Protein AF-A0A7V9DAM5-F1 (afdb_monomer_lite)

Radius of gyration: 17.89 Å; chains: 1; bounding box: 46×27×50 Å

Sequence (114 aa):
MPAAFFSYSAFRFEKYETRGDLFAGAKVGNIEKDVGFGIRQIVDIALKAFSPGINDTTTAIGCIDNLGEIVGEIARRQMPAKVRSKDGVPRVITLTPDFQEYVDTAFDQIRISG

Structure (mmCIF, N/CA/C/O backbone):
data_AF-A0A7V9DAM5-F1
#
_entry.id   AF-A0A7V9DAM5-F1
#
loop_
_atom_site.group_PDB
_atom_site.id
_atom_site.type_symbol
_atom_site.label_atom_id
_atom_site.label_alt_id
_atom_site.label_comp_id
_atom_site.label_asym_id
_atom_site.label_entity_id
_atom_site.label_seq_id
_atom_site.pdbx_PDB_ins_code
_atom_site.Cartn_x
_atom_site.Cartn_y
_atom_site.Cartn_z
_atom_site.occupancy
_atom_site.B_iso_or_equiv
_atom_site.auth_seq_id
_atom_site.auth_comp_id
_atom_site.auth_asym_id
_atom_site.auth_atom_id
_atom_site.pdbx_PDB_model_num
ATOM 1 N N . MET A 1 1 ? -5.544 11.286 -25.964 1.00 33.41 1 MET A N 1
ATOM 2 C CA . MET A 1 1 ? -5.084 10.582 -24.751 1.00 33.41 1 MET A CA 1
ATOM 3 C C . MET A 1 1 ? -5.350 11.507 -23.567 1.00 33.41 1 MET A C 1
ATOM 5 O O . MET A 1 1 ? -4.588 12.456 -23.424 1.00 33.41 1 MET A O 1
ATOM 9 N N . PRO A 1 2 ? -6.452 11.391 -22.804 1.00 37.50 2 PRO A N 1
ATOM 10 C CA . PRO A 1 2 ? -6.632 12.278 -21.664 1.00 37.50 2 PRO A CA 1
ATOM 11 C C . PRO A 1 2 ? -5.770 11.781 -20.500 1.00 37.50 2 PRO A C 1
ATOM 13 O O . PRO A 1 2 ? -5.799 10.604 -20.148 1.00 37.50 2 PRO A O 1
ATOM 16 N N . ALA A 1 3 ? -4.974 12.697 -19.951 1.00 32.62 3 ALA A N 1
ATOM 17 C CA . ALA A 1 3 ? -4.215 12.509 -18.729 1.00 32.62 3 ALA A CA 1
ATOM 18 C C . ALA A 1 3 ? -5.179 12.187 -17.580 1.00 32.62 3 ALA A C 1
ATOM 20 O O . ALA A 1 3 ? -6.160 12.904 -17.369 1.00 32.62 3 ALA A O 1
ATOM 21 N N . ALA A 1 4 ? -4.910 11.097 -16.863 1.00 34.78 4 ALA A N 1
ATOM 22 C CA . ALA A 1 4 ? -5.641 10.747 -15.661 1.00 34.78 4 ALA A CA 1
ATOM 23 C C . ALA A 1 4 ? -5.477 11.881 -14.640 1.00 34.78 4 ALA A C 1
ATOM 25 O O . ALA A 1 4 ? -4.376 12.178 -14.175 1.00 34.78 4 ALA A O 1
ATOM 26 N N . PHE A 1 5 ? -6.589 12.546 -14.340 1.00 28.17 5 PHE A N 1
ATOM 27 C CA . PHE A 1 5 ? -6.715 13.460 -13.218 1.00 28.17 5 PHE A CA 1
ATOM 28 C C . PHE A 1 5 ? -6.341 12.700 -11.939 1.00 28.17 5 PHE A C 1
ATOM 30 O O . PHE A 1 5 ? -7.083 11.824 -11.496 1.00 28.17 5 PHE A O 1
ATOM 37 N N . PHE A 1 6 ? -5.198 13.038 -11.340 1.00 33.44 6 PHE A N 1
ATOM 38 C CA . PHE A 1 6 ? -4.888 12.676 -9.960 1.00 33.44 6 PHE A CA 1
ATOM 39 C C . PHE A 1 6 ? -5.958 13.313 -9.068 1.00 33.44 6 PHE A C 1
ATOM 41 O O . PHE A 1 6 ? -5.926 14.514 -8.793 1.00 33.44 6 PHE A O 1
ATOM 48 N N . SER A 1 7 ? -6.943 12.522 -8.646 1.00 34.88 7 SER A N 1
ATOM 49 C CA . SER A 1 7 ? -7.906 12.949 -7.638 1.00 34.88 7 SER A CA 1
ATOM 50 C C . SER A 1 7 ? -7.185 12.975 -6.293 1.00 34.88 7 SER A C 1
ATOM 52 O O . SER A 1 7 ? -7.113 11.980 -5.575 1.00 34.88 7 SER A O 1
ATOM 54 N N . TYR A 1 8 ? -6.583 14.123 -5.982 1.00 37.34 8 TYR A N 1
ATOM 55 C CA . TYR A 1 8 ? -6.093 14.455 -4.651 1.00 37.34 8 TYR A CA 1
ATOM 56 C C . TYR A 1 8 ? -7.301 14.560 -3.714 1.00 37.34 8 TYR A C 1
ATOM 58 O O . TYR A 1 8 ? -7.852 15.636 -3.484 1.00 37.34 8 TYR A O 1
ATOM 66 N N . SER A 1 9 ? -7.731 13.436 -3.148 1.00 40.59 9 SER A N 1
ATOM 67 C CA . SER A 1 9 ? -8.642 13.418 -2.008 1.00 40.59 9 SER A CA 1
ATOM 68 C C . SER A 1 9 ? -7.862 13.805 -0.749 1.00 40.59 9 SER A C 1
ATOM 70 O O . SER A 1 9 ? -7.531 12.986 0.109 1.00 40.59 9 SER A O 1
ATOM 72 N N . ALA A 1 10 ? -7.545 15.100 -0.644 1.00 38.22 10 ALA A N 1
ATOM 73 C CA . ALA A 1 10 ? -7.284 15.722 0.641 1.00 38.22 10 ALA A CA 1
ATOM 74 C C . ALA A 1 10 ? -8.569 15.572 1.461 1.00 38.22 10 ALA A C 1
ATOM 76 O O . ALA A 1 10 ? -9.592 16.176 1.144 1.00 38.22 10 ALA A O 1
ATOM 77 N N . PHE A 1 11 ? -8.522 14.695 2.462 1.00 40.06 11 PHE A N 1
ATOM 78 C CA . PHE A 1 11 ? -9.615 14.435 3.388 1.00 40.06 11 PHE A CA 1
ATOM 79 C C . PHE A 1 11 ? -10.069 15.757 4.016 1.00 40.06 11 PHE A C 1
ATOM 81 O O . PHE A 1 11 ? -9.460 16.288 4.944 1.00 40.06 11 PHE A O 1
ATOM 88 N N . ARG A 1 12 ? -11.151 16.306 3.487 1.00 46.09 12 ARG A N 1
ATOM 89 C CA . ARG A 1 12 ? -11.880 17.417 4.072 1.00 46.09 12 ARG A CA 1
ATOM 90 C C . ARG A 1 12 ? -13.331 17.138 3.796 1.00 46.09 12 ARG A C 1
ATOM 92 O O . ARG A 1 12 ? -13.652 17.126 2.629 1.00 46.09 12 ARG A O 1
ATOM 99 N N . PHE A 1 13 ? -14.155 16.937 4.824 1.00 40.84 13 PHE A N 1
ATOM 100 C CA . PHE A 1 13 ? -15.496 17.522 4.892 1.00 40.84 13 PHE A CA 1
ATOM 101 C C . PHE A 1 13 ? -15.996 17.594 6.341 1.00 40.84 13 PHE A C 1
ATOM 103 O O . PHE A 1 13 ? -15.663 16.768 7.192 1.00 40.84 13 PHE A O 1
ATOM 110 N N . GLU A 1 14 ? -16.708 18.690 6.587 1.00 38.25 14 GLU A N 1
ATOM 111 C CA . GLU A 1 14 ? -17.195 19.228 7.854 1.00 38.25 14 GLU A CA 1
ATOM 112 C C . GLU A 1 14 ? -18.515 18.594 8.338 1.00 38.25 14 GLU A C 1
ATOM 114 O O . GLU A 1 14 ? -19.165 17.829 7.635 1.00 38.25 14 GLU A O 1
ATOM 119 N N . LYS A 1 15 ? -18.842 18.966 9.585 1.00 40.41 15 LYS A N 1
ATOM 120 C CA . LYS A 1 15 ? -20.021 18.771 10.459 1.00 40.41 15 LYS A CA 1
ATOM 121 C C . LYS A 1 15 ? -21.399 18.553 9.779 1.00 40.41 15 LYS A C 1
ATOM 123 O O . LYS A 1 15 ? -21.576 19.046 8.682 1.00 40.41 15 LYS A O 1
ATOM 128 N N . TYR A 1 16 ? -22.503 18.030 10.344 1.00 50.00 16 TYR A N 1
ATOM 129 C CA . TYR A 1 16 ? -23.039 17.486 11.620 1.00 50.00 16 TYR A CA 1
ATOM 130 C C . TYR A 1 16 ? -24.495 17.037 11.297 1.00 50.00 16 TYR A C 1
ATOM 132 O O . TYR A 1 16 ? -25.102 17.660 10.438 1.00 50.00 16 TYR A O 1
ATOM 140 N N . GLU A 1 17 ? -25.107 16.097 12.037 1.00 43.66 17 GLU A N 1
ATOM 141 C CA . GLU A 1 17 ? -26.560 16.140 12.342 1.00 43.66 17 GLU A CA 1
ATOM 142 C C . GLU A 1 17 ? -26.872 15.242 13.557 1.00 43.66 17 GLU A C 1
ATOM 144 O O . GLU A 1 17 ? -26.767 14.015 13.513 1.00 43.66 17 GLU A O 1
ATOM 149 N N . THR A 1 18 ? -27.244 15.865 14.674 1.00 47.28 18 THR A N 1
ATOM 150 C CA . THR A 1 18 ? -27.705 15.204 15.899 1.00 47.28 18 THR A CA 1
ATOM 151 C C . THR A 1 18 ? -29.127 14.699 15.712 1.00 47.28 18 THR A C 1
ATOM 153 O O . THR A 1 18 ? -30.092 15.409 15.991 1.00 47.28 18 THR A O 1
ATOM 156 N N . ARG A 1 19 ? -29.270 13.436 15.311 1.00 49.06 19 ARG A N 1
ATOM 157 C CA . ARG A 1 19 ? -30.517 12.692 15.505 1.00 49.06 19 ARG A CA 1
ATOM 158 C C . ARG A 1 19 ? -30.308 11.686 16.635 1.00 49.06 19 ARG A C 1
ATOM 160 O O . ARG A 1 19 ? -30.085 10.512 16.390 1.00 49.06 19 ARG A O 1
ATOM 167 N N . GLY A 1 20 ? -30.298 12.197 17.868 1.00 53.28 20 GLY A N 1
ATOM 168 C CA . GLY A 1 20 ? -30.084 11.417 19.091 1.00 53.28 20 GLY A CA 1
ATOM 169 C C . GLY A 1 20 ? -28.666 10.844 19.199 1.00 53.28 20 GLY A C 1
ATOM 170 O O . GLY A 1 20 ? -28.391 9.765 18.693 1.00 53.28 20 GLY A O 1
ATOM 171 N N . ASP A 1 21 ? -27.769 11.557 19.887 1.00 59.69 21 ASP A N 1
ATOM 172 C CA . ASP A 1 21 ? -26.494 11.041 20.430 1.00 59.69 21 ASP A CA 1
ATOM 173 C C . ASP A 1 21 ? -25.454 10.416 19.454 1.00 59.69 21 ASP A C 1
ATOM 175 O O . ASP A 1 21 ? -24.467 9.826 19.907 1.00 59.69 21 ASP A O 1
ATOM 179 N N . LEU A 1 22 ? -25.635 10.513 18.133 1.00 58.22 22 LEU A N 1
ATOM 180 C CA . LEU A 1 22 ? -24.678 10.031 17.126 1.00 58.22 22 LEU A CA 1
ATOM 181 C C . LEU A 1 22 ? -23.591 11.084 16.837 1.00 58.22 22 LEU A C 1
ATOM 183 O O . LEU A 1 22 ? -23.898 12.192 16.403 1.00 58.22 22 LEU A O 1
ATOM 187 N N . PHE A 1 23 ? -22.316 10.724 17.013 1.00 62.41 23 PHE A N 1
ATOM 188 C CA . PHE A 1 23 ? -21.152 11.543 16.662 1.00 62.41 23 PHE A CA 1
ATOM 189 C C . PHE A 1 23 ? -20.380 10.907 15.493 1.00 62.41 23 PHE A C 1
ATOM 191 O O . PHE A 1 23 ? -19.822 9.818 15.610 1.00 62.41 23 PHE A O 1
ATOM 198 N N . ALA A 1 24 ? -20.297 11.583 14.348 1.00 62.44 24 ALA A N 1
ATOM 199 C CA . ALA A 1 24 ? -19.365 11.200 13.286 1.00 62.44 24 ALA A CA 1
ATOM 200 C C . ALA A 1 24 ? -17.989 11.820 13.578 1.00 62.44 24 ALA A C 1
ATOM 202 O O . ALA A 1 24 ? -17.857 13.040 13.673 1.00 62.44 24 ALA A O 1
ATOM 203 N N . GLY A 1 25 ? -16.965 10.986 13.763 1.00 56.88 25 GLY A N 1
ATOM 204 C CA . GLY A 1 2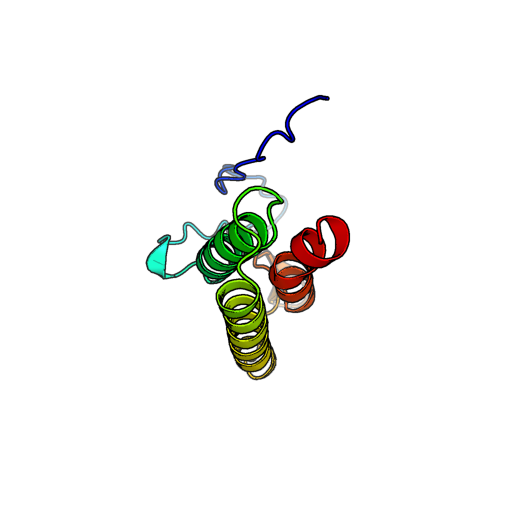5 ? -15.600 11.434 14.019 1.00 56.88 25 GLY A CA 1
ATOM 205 C C . GLY A 1 25 ? -14.809 11.548 12.720 1.00 56.88 25 GLY A C 1
ATOM 206 O O . GLY A 1 25 ? -14.375 10.534 12.175 1.00 56.88 25 GLY A O 1
ATOM 207 N N . ALA A 1 26 ? -14.573 12.771 12.243 1.00 55.53 26 ALA A N 1
ATOM 208 C CA . ALA A 1 26 ? -13.572 13.024 11.211 1.00 55.53 26 ALA A CA 1
ATOM 209 C C . ALA A 1 26 ? -12.178 13.024 11.859 1.00 55.53 26 ALA A C 1
ATOM 211 O O . ALA A 1 26 ? -11.902 13.811 12.768 1.00 55.53 26 ALA A O 1
ATOM 212 N N . LYS A 1 27 ? -11.285 12.132 11.419 1.00 56.81 27 LYS A N 1
ATOM 213 C CA . LYS A 1 27 ? -9.891 12.143 11.871 1.00 56.81 27 LYS A CA 1
ATOM 214 C C . LYS A 1 27 ? -9.159 13.261 11.127 1.00 56.81 27 LYS A C 1
ATOM 216 O O . LYS A 1 27 ? -8.813 13.098 9.964 1.00 56.81 27 LYS A O 1
ATOM 221 N N . VAL A 1 28 ? -8.892 14.381 11.798 1.00 53.66 28 VAL A N 1
ATOM 222 C CA . VAL A 1 28 ? -7.896 15.356 11.324 1.00 53.66 28 VAL A CA 1
ATOM 223 C C . VAL A 1 28 ? -6.522 14.736 11.583 1.00 53.66 28 VAL A C 1
ATOM 225 O O . VAL A 1 28 ? -5.994 14.791 12.692 1.00 53.66 28 VAL A O 1
ATOM 228 N N . GLY A 1 29 ? -6.001 14.007 10.598 1.00 58.03 29 GLY A N 1
ATOM 229 C CA . GLY A 1 29 ? -4.694 13.363 10.682 1.00 58.03 29 GLY A CA 1
ATOM 230 C C . GLY A 1 29 ? -3.568 14.344 10.361 1.00 58.03 29 GLY A C 1
ATOM 231 O O . GLY A 1 29 ? -3.667 15.109 9.409 1.00 58.03 29 GLY A O 1
ATOM 232 N N . ASN A 1 30 ? -2.479 14.300 11.130 1.00 69.06 30 ASN A N 1
ATOM 233 C CA . ASN A 1 30 ? -1.182 14.763 10.632 1.00 69.06 30 ASN A CA 1
ATOM 234 C C . ASN A 1 30 ? -0.761 13.810 9.495 1.00 69.06 30 ASN A C 1
ATOM 236 O O . ASN A 1 30 ? -0.887 12.595 9.667 1.00 69.06 30 ASN A O 1
ATOM 240 N N . ILE A 1 31 ? -0.269 14.351 8.376 1.00 69.19 31 ILE A N 1
ATOM 241 C CA . ILE A 1 31 ? 0.246 13.592 7.223 1.00 69.19 31 ILE A CA 1
ATOM 242 C C . ILE A 1 31 ? 1.269 12.538 7.665 1.00 69.19 31 ILE A C 1
ATOM 244 O O . ILE A 1 31 ? 1.219 11.405 7.201 1.00 69.19 31 ILE A O 1
ATOM 248 N N . GLU A 1 32 ? 2.118 12.854 8.645 1.00 72.88 32 GLU A N 1
ATOM 249 C CA . GLU A 1 32 ? 3.117 11.923 9.196 1.00 72.88 32 GLU A CA 1
ATOM 250 C C . GLU A 1 32 ? 2.501 10.670 9.845 1.00 72.88 32 GLU A C 1
ATOM 252 O O . GLU A 1 32 ? 3.178 9.667 10.052 1.00 72.88 32 GLU A O 1
ATOM 257 N N . LYS A 1 33 ? 1.210 10.718 10.197 1.00 72.50 33 LYS A N 1
ATOM 258 C CA . LYS A 1 33 ? 0.459 9.607 10.799 1.00 72.50 33 LYS A CA 1
ATOM 259 C C . LYS A 1 33 ? -0.543 8.972 9.831 1.00 72.50 33 LYS A C 1
ATOM 261 O O . LYS A 1 33 ? -1.333 8.122 10.258 1.00 72.50 33 LYS A O 1
ATOM 266 N N . ASP A 1 34 ? -0.548 9.386 8.565 1.00 84.75 34 ASP A N 1
ATOM 267 C CA . ASP A 1 34 ? -1.379 8.801 7.519 1.00 84.75 34 ASP A CA 1
ATOM 268 C C . ASP A 1 34 ? -0.586 7.739 6.747 1.00 84.75 34 ASP A C 1
ATOM 270 O O . ASP A 1 34 ? 0.111 8.016 5.774 1.00 84.75 34 ASP A O 1
ATOM 274 N N . VAL A 1 35 ? -0.728 6.484 7.177 1.00 88.19 35 VAL A N 1
ATOM 275 C CA . VAL A 1 35 ? -0.127 5.326 6.495 1.00 88.19 35 VAL A CA 1
ATOM 276 C C . VAL A 1 35 ? -0.570 5.248 5.029 1.00 88.19 35 VAL A C 1
ATOM 278 O O . VAL A 1 35 ? 0.225 4.888 4.165 1.00 88.19 35 VAL A O 1
ATOM 281 N N . GLY A 1 36 ? -1.811 5.640 4.724 1.00 90.69 36 GLY A N 1
ATOM 282 C CA . GLY A 1 36 ? -2.330 5.627 3.359 1.00 90.69 36 GLY A CA 1
ATOM 283 C C . GLY A 1 36 ? -1.659 6.673 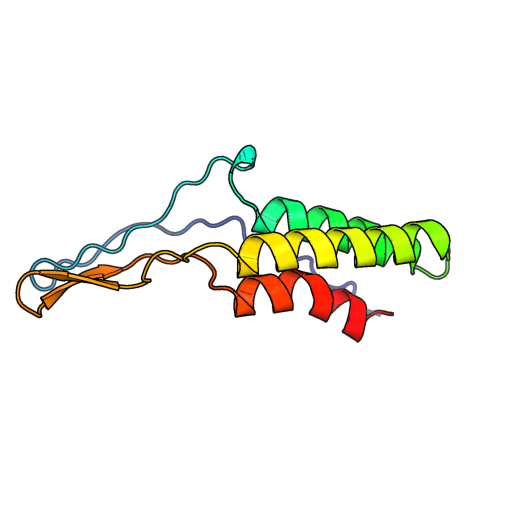2.475 1.00 90.69 36 GLY A C 1
ATOM 284 O O . GLY A 1 36 ? -1.543 6.479 1.268 1.00 90.69 36 GLY A O 1
ATOM 285 N N . PHE A 1 37 ? -1.191 7.784 3.046 1.00 90.25 37 PHE A N 1
ATOM 286 C CA . PHE A 1 37 ? -0.362 8.741 2.318 1.00 90.25 37 PHE A CA 1
ATOM 287 C C . PHE A 1 37 ? 1.002 8.139 1.956 1.00 90.25 37 PHE A C 1
ATOM 289 O O . PHE A 1 37 ? 1.381 8.180 0.789 1.00 90.25 37 PHE A O 1
ATOM 296 N N . GLY A 1 38 ? 1.689 7.504 2.911 1.00 93.31 38 GLY A N 1
ATOM 297 C CA . GLY A 1 38 ? 2.975 6.845 2.652 1.00 93.31 38 GLY A CA 1
ATOM 298 C C . GLY A 1 38 ? 2.883 5.740 1.592 1.00 93.31 38 GLY A C 1
ATOM 299 O O . GLY A 1 38 ? 3.714 5.685 0.689 1.00 93.31 38 GLY A O 1
ATOM 300 N N . ILE A 1 39 ? 1.827 4.918 1.639 1.00 96.31 39 ILE A N 1
ATOM 301 C CA . ILE A 1 39 ? 1.548 3.902 0.608 1.00 96.31 39 ILE A CA 1
ATOM 302 C C . ILE A 1 39 ? 1.418 4.555 -0.774 1.00 96.31 39 ILE A C 1
ATOM 304 O O . ILE A 1 39 ? 2.092 4.135 -1.711 1.00 96.31 39 ILE A O 1
ATOM 308 N N . ARG A 1 40 ? 0.609 5.618 -0.899 1.00 95.38 40 ARG A N 1
ATOM 309 C CA . ARG A 1 40 ? 0.419 6.338 -2.171 1.00 95.38 40 ARG A CA 1
ATOM 310 C C . ARG A 1 40 ? 1.730 6.893 -2.730 1.00 95.38 40 ARG A C 1
ATOM 312 O O . ARG A 1 40 ? 1.962 6.784 -3.926 1.00 95.38 40 ARG A O 1
ATOM 319 N N . GLN A 1 41 ? 2.618 7.407 -1.877 1.00 96.25 41 GLN A N 1
ATOM 320 C CA . GLN A 1 41 ? 3.932 7.880 -2.326 1.00 96.25 41 GLN A CA 1
ATOM 321 C C . GLN A 1 41 ? 4.780 6.757 -2.936 1.00 96.25 41 GLN A C 1
ATOM 323 O O . GLN A 1 41 ? 5.430 6.972 -3.956 1.00 96.25 41 GLN A O 1
ATOM 328 N N . ILE A 1 42 ? 4.775 5.561 -2.340 1.00 97.88 42 ILE A N 1
ATOM 329 C CA . ILE A 1 42 ? 5.519 4.414 -2.884 1.00 97.88 42 ILE A CA 1
ATOM 330 C C . ILE A 1 42 ? 4.883 3.933 -4.194 1.00 97.88 42 ILE A C 1
ATOM 332 O O . ILE A 1 42 ? 5.603 3.634 -5.144 1.00 97.88 42 ILE A O 1
ATOM 336 N N . VAL A 1 43 ? 3.550 3.927 -4.284 1.00 97.94 43 VAL A N 1
ATOM 337 C CA . VAL A 1 43 ? 2.828 3.617 -5.528 1.00 97.94 43 VAL A CA 1
ATOM 338 C C . VAL A 1 43 ? 3.215 4.583 -6.648 1.00 97.94 43 VAL A C 1
ATOM 340 O O . VAL A 1 43 ? 3.531 4.136 -7.747 1.00 97.94 43 VAL A O 1
ATOM 343 N N . ASP A 1 44 ? 3.283 5.887 -6.379 1.00 96.94 44 ASP A N 1
ATOM 344 C CA . ASP A 1 44 ? 3.690 6.882 -7.378 1.00 96.94 44 ASP A CA 1
ATOM 345 C C . ASP A 1 44 ? 5.129 6.655 -7.876 1.00 96.94 44 ASP A C 1
ATOM 347 O O . ASP A 1 44 ? 5.425 6.842 -9.061 1.00 96.94 44 ASP A O 1
ATOM 351 N N . ILE A 1 45 ? 6.032 6.220 -6.988 1.00 97.56 45 ILE A N 1
ATOM 352 C CA . ILE A 1 45 ? 7.404 5.841 -7.357 1.00 97.56 45 ILE A CA 1
ATOM 353 C C . ILE A 1 45 ? 7.389 4.582 -8.232 1.00 97.56 45 ILE A C 1
ATOM 355 O O . ILE A 1 45 ? 8.041 4.575 -9.278 1.00 97.56 45 ILE A O 1
ATOM 359 N N . ALA A 1 46 ? 6.617 3.557 -7.861 1.00 97.12 46 ALA A N 1
ATOM 360 C CA . ALA A 1 46 ? 6.486 2.325 -8.636 1.00 97.12 46 ALA A CA 1
ATOM 361 C C . ALA A 1 46 ? 5.948 2.601 -10.049 1.00 97.12 46 ALA A C 1
ATOM 363 O O . ALA A 1 46 ? 6.538 2.167 -11.035 1.00 97.12 46 ALA A O 1
ATOM 364 N N . LEU A 1 47 ? 4.876 3.390 -10.164 1.00 96.06 47 LEU A N 1
ATOM 365 C CA . LEU A 1 47 ? 4.289 3.778 -11.450 1.00 96.06 47 LEU A CA 1
ATOM 366 C C . LEU A 1 47 ? 5.278 4.566 -12.318 1.00 96.06 47 LEU A C 1
ATOM 368 O O . LEU A 1 47 ? 5.345 4.363 -13.531 1.00 96.06 47 LEU A O 1
ATOM 372 N N . LYS A 1 48 ? 6.089 5.441 -11.711 1.00 96.06 48 LYS A N 1
ATOM 373 C CA . LYS A 1 48 ? 7.158 6.142 -12.432 1.00 96.06 48 LYS A CA 1
ATOM 374 C C . LYS A 1 48 ? 8.237 5.173 -12.918 1.00 96.06 48 LYS A C 1
ATOM 376 O O . LYS A 1 48 ? 8.681 5.309 -14.058 1.00 96.06 48 LYS A O 1
ATOM 381 N N . ALA A 1 49 ? 8.632 4.203 -12.097 1.00 96.81 49 ALA A N 1
ATOM 382 C CA . ALA A 1 49 ? 9.616 3.188 -12.462 1.00 96.81 49 ALA A CA 1
ATOM 383 C C . ALA A 1 49 ? 9.128 2.293 -13.617 1.00 96.81 49 ALA A C 1
ATOM 385 O O . ALA A 1 49 ? 9.903 2.021 -14.531 1.00 96.81 49 ALA A O 1
ATOM 386 N N . PHE A 1 50 ? 7.839 1.931 -13.639 1.00 91.75 50 PHE A N 1
ATOM 387 C CA . PHE A 1 50 ? 7.203 1.186 -14.736 1.00 91.75 50 PHE A CA 1
ATOM 388 C C . PHE A 1 50 ? 6.997 1.997 -16.021 1.00 91.75 50 PHE A C 1
ATOM 390 O O . PHE A 1 50 ? 6.708 1.426 -17.072 1.00 91.75 50 PHE A O 1
ATOM 397 N N . SER A 1 51 ? 7.123 3.325 -15.972 1.00 93.38 51 SER A N 1
ATOM 398 C CA . SER A 1 51 ? 6.833 4.152 -17.142 1.00 93.38 51 SER A CA 1
ATOM 399 C C . SER A 1 51 ? 7.776 3.832 -18.319 1.00 93.38 51 SER A C 1
ATOM 401 O O . SER A 1 51 ? 8.971 3.624 -18.098 1.00 93.38 51 SER A O 1
ATOM 403 N N . PRO A 1 52 ? 7.301 3.868 -19.584 1.00 88.69 52 PRO A N 1
ATOM 404 C CA . PRO A 1 52 ? 8.107 3.490 -20.754 1.00 88.69 52 PRO A CA 1
ATOM 405 C C . PRO A 1 52 ? 9.407 4.285 -20.934 1.00 88.69 52 PRO A C 1
ATOM 407 O O . PRO A 1 52 ? 10.340 3.808 -21.572 1.00 88.69 52 PRO A O 1
ATOM 410 N N . GLY A 1 53 ? 9.462 5.510 -20.403 1.00 90.75 53 GLY A N 1
ATOM 411 C CA . GLY A 1 53 ? 10.642 6.372 -20.477 1.00 90.75 53 GLY A CA 1
ATOM 412 C C . GLY A 1 53 ? 11.706 6.084 -19.416 1.00 90.75 53 GLY A C 1
ATOM 413 O O . GLY A 1 53 ? 12.826 6.563 -19.561 1.00 90.75 53 GLY A O 1
ATOM 414 N N . ILE A 1 54 ? 11.365 5.334 -18.364 1.00 94.06 54 ILE A N 1
ATOM 415 C CA . ILE A 1 54 ? 12.280 4.960 -17.278 1.00 94.06 54 ILE A CA 1
ATOM 416 C C . ILE A 1 54 ? 12.555 3.456 -17.324 1.00 94.06 54 ILE A C 1
ATOM 418 O O . ILE A 1 54 ? 13.704 3.063 -17.496 1.00 94.06 54 ILE A O 1
ATOM 422 N N . ASN A 1 55 ? 11.504 2.634 -17.217 1.00 91.62 55 ASN A N 1
ATOM 423 C CA . ASN A 1 55 ? 11.561 1.171 -17.198 1.00 91.62 55 ASN A CA 1
ATOM 424 C C . ASN A 1 55 ? 12.631 0.605 -16.236 1.00 91.62 55 ASN A C 1
ATOM 426 O O . ASN A 1 55 ? 13.425 -0.266 -16.595 1.00 91.62 55 ASN A O 1
ATOM 430 N N . ASP A 1 56 ? 12.669 1.125 -15.008 1.00 97.06 56 ASP A N 1
ATOM 431 C CA . ASP A 1 56 ? 13.597 0.685 -13.963 1.00 97.06 56 ASP A CA 1
ATOM 432 C C . ASP A 1 56 ? 12.975 -0.460 -13.156 1.00 97.06 56 ASP A C 1
ATOM 434 O O . AS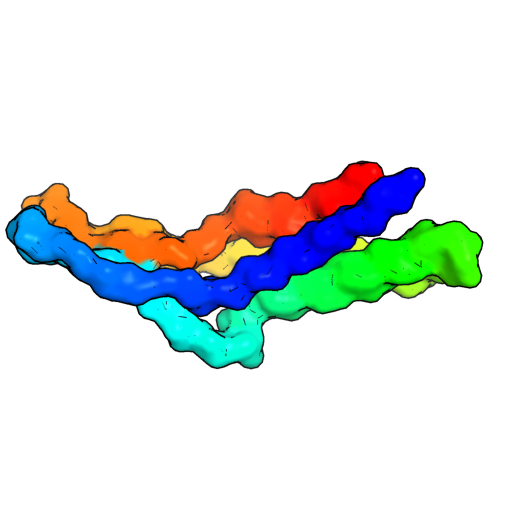P A 1 56 ? 12.255 -0.260 -12.173 1.00 97.06 56 ASP A O 1
ATOM 438 N N . THR A 1 57 ? 13.263 -1.686 -13.587 1.00 94.75 57 THR A N 1
ATOM 439 C CA . THR A 1 57 ? 12.726 -2.903 -12.970 1.00 94.75 57 THR A CA 1
ATOM 440 C C . THR A 1 57 ? 13.186 -3.089 -11.523 1.00 94.75 57 THR A C 1
ATOM 442 O O . THR A 1 57 ? 12.410 -3.570 -10.700 1.00 94.75 57 THR A O 1
ATOM 445 N N . THR A 1 58 ? 14.415 -2.692 -11.183 1.00 97.75 58 THR A N 1
ATOM 446 C CA . THR A 1 58 ? 14.950 -2.857 -9.822 1.00 97.75 58 THR A CA 1
ATOM 447 C C . THR A 1 58 ? 14.175 -1.987 -8.840 1.00 97.75 58 THR A C 1
ATOM 449 O O . THR A 1 58 ? 13.733 -2.473 -7.797 1.00 97.75 58 THR A O 1
ATOM 452 N N . THR A 1 59 ? 13.949 -0.718 -9.194 1.00 97.50 59 THR A N 1
ATOM 453 C CA . THR A 1 59 ? 13.146 0.196 -8.372 1.00 97.50 59 THR A CA 1
ATOM 454 C C . THR A 1 59 ? 11.699 -0.283 -8.262 1.00 97.50 59 THR A C 1
ATOM 456 O O . THR A 1 59 ? 11.123 -0.247 -7.174 1.00 97.50 59 THR A O 1
ATOM 459 N N . ALA A 1 60 ? 11.112 -0.763 -9.361 1.00 96.31 60 ALA A N 1
ATOM 460 C CA . ALA A 1 60 ? 9.738 -1.250 -9.368 1.00 96.31 60 ALA A CA 1
ATOM 461 C C . ALA A 1 60 ? 9.535 -2.459 -8.436 1.00 96.31 60 ALA A C 1
ATOM 463 O O . ALA A 1 60 ? 8.613 -2.449 -7.619 1.00 96.31 60 ALA A O 1
ATOM 464 N N . ILE A 1 61 ? 10.425 -3.458 -8.503 1.00 97.44 61 ILE A N 1
ATOM 465 C CA . ILE A 1 61 ? 10.405 -4.624 -7.605 1.00 97.44 61 ILE A CA 1
ATOM 466 C C . ILE A 1 61 ? 10.552 -4.171 -6.150 1.00 97.44 61 ILE A C 1
ATOM 468 O O . ILE A 1 61 ? 9.719 -4.524 -5.319 1.00 97.44 61 ILE A O 1
ATOM 472 N N . GLY A 1 62 ? 11.532 -3.310 -5.856 1.00 98.31 62 GLY A N 1
ATOM 473 C CA . GLY A 1 62 ? 11.741 -2.807 -4.497 1.00 98.31 62 GLY A CA 1
ATOM 474 C C . GLY A 1 62 ? 10.528 -2.057 -3.934 1.00 98.31 62 GLY A C 1
ATOM 475 O O . GLY A 1 62 ? 10.224 -2.168 -2.749 1.00 98.31 62 GLY A O 1
ATOM 476 N N . CYS A 1 63 ? 9.785 -1.325 -4.770 1.00 98.31 63 CYS A N 1
ATOM 477 C CA . CYS A 1 63 ? 8.538 -0.692 -4.338 1.00 98.31 63 CYS A CA 1
ATOM 478 C C . CYS A 1 63 ? 7.455 -1.724 -3.998 1.00 98.31 63 CYS A C 1
ATOM 480 O O . CYS A 1 63 ? 6.779 -1.563 -2.985 1.00 98.31 63 CYS A O 1
ATOM 482 N N . ILE A 1 64 ? 7.294 -2.774 -4.809 1.00 97.62 64 ILE A N 1
ATOM 483 C CA . ILE A 1 64 ? 6.314 -3.844 -4.561 1.00 97.62 64 ILE A CA 1
ATOM 484 C C . ILE A 1 64 ? 6.645 -4.597 -3.269 1.00 97.62 64 ILE A C 1
ATOM 486 O O . ILE A 1 64 ? 5.744 -4.819 -2.459 1.00 97.62 64 ILE A O 1
ATOM 490 N N . ASP A 1 65 ? 7.917 -4.926 -3.042 1.00 98.38 65 ASP A N 1
ATOM 491 C CA . ASP A 1 65 ? 8.364 -5.601 -1.821 1.00 98.38 65 ASP A CA 1
ATOM 492 C C . ASP A 1 65 ? 8.078 -4.741 -0.582 1.00 98.38 65 ASP A C 1
ATOM 494 O O . ASP A 1 65 ? 7.428 -5.200 0.359 1.00 98.38 65 ASP A O 1
ATOM 498 N N . ASN A 1 66 ? 8.443 -3.453 -0.621 1.00 98.12 66 ASN A N 1
ATOM 499 C CA . ASN A 1 66 ? 8.157 -2.508 0.463 1.00 98.12 66 ASN A CA 1
ATOM 500 C C . ASN A 1 66 ? 6.650 -2.377 0.739 1.00 98.12 66 ASN A C 1
ATOM 502 O O . ASN A 1 66 ? 6.223 -2.331 1.894 1.00 98.12 66 ASN A O 1
ATOM 506 N N . LEU A 1 67 ? 5.823 -2.316 -0.310 1.00 98.31 67 LEU A N 1
ATOM 507 C CA . LEU A 1 67 ? 4.365 -2.290 -0.170 1.00 98.31 67 LEU A CA 1
ATOM 508 C C . LEU A 1 67 ? 3.848 -3.579 0.481 1.00 98.31 67 LEU A C 1
ATOM 510 O O . LEU A 1 67 ? 2.994 -3.513 1.367 1.00 98.31 67 LEU A O 1
ATOM 514 N N . GLY A 1 68 ? 4.395 -4.735 0.097 1.00 97.88 68 GLY A N 1
ATOM 515 C CA . GLY A 1 68 ? 4.100 -6.030 0.710 1.00 97.88 68 GLY A CA 1
ATOM 516 C C . GLY A 1 68 ? 4.446 -6.072 2.198 1.00 97.88 68 GLY A C 1
ATOM 517 O O . GLY A 1 68 ? 3.622 -6.505 3.007 1.00 97.88 68 GLY A O 1
ATOM 518 N N . GLU A 1 69 ? 5.615 -5.561 2.584 1.00 98.00 69 GLU A N 1
ATOM 519 C CA . GLU A 1 69 ? 6.025 -5.453 3.987 1.00 98.00 69 GLU A CA 1
ATOM 520 C C . GLU A 1 69 ? 5.083 -4.550 4.792 1.00 98.00 69 GLU A C 1
ATOM 522 O O . GLU A 1 69 ? 4.610 -4.945 5.862 1.00 98.00 69 GLU A O 1
ATOM 527 N N . ILE A 1 70 ? 4.747 -3.369 4.260 1.00 96.38 70 ILE A N 1
ATOM 528 C CA . ILE A 1 70 ? 3.831 -2.418 4.906 1.00 96.38 70 ILE A CA 1
ATOM 529 C C . ILE A 1 70 ? 2.451 -3.046 5.104 1.00 96.38 70 ILE A C 1
ATOM 531 O O . ILE A 1 70 ? 1.899 -2.993 6.205 1.00 96.38 70 ILE A O 1
ATOM 535 N N . VAL A 1 71 ? 1.888 -3.666 4.066 1.00 96.50 71 VAL A N 1
ATOM 536 C CA . VAL A 1 71 ? 0.586 -4.342 4.153 1.00 96.50 71 VAL A CA 1
ATOM 537 C C . VAL A 1 71 ? 0.649 -5.512 5.136 1.00 96.50 71 VAL A C 1
ATOM 539 O O . VAL A 1 71 ? -0.269 -5.682 5.939 1.00 96.50 71 VAL A O 1
ATOM 542 N N . GLY A 1 72 ? 1.749 -6.268 5.157 1.00 97.06 72 GLY A N 1
ATOM 543 C CA . GLY A 1 72 ? 1.987 -7.325 6.139 1.00 97.06 72 GLY A CA 1
ATOM 544 C C . GLY A 1 72 ? 2.005 -6.808 7.581 1.00 97.06 72 GLY A C 1
ATOM 545 O O . GLY A 1 72 ? 1.418 -7.431 8.469 1.00 97.06 72 GLY A O 1
ATOM 546 N N . GLU A 1 73 ? 2.624 -5.653 7.828 1.00 95.44 73 GLU A N 1
ATOM 547 C CA . GLU A 1 73 ? 2.593 -4.983 9.133 1.00 95.44 73 GLU A CA 1
ATOM 548 C C . GLU A 1 73 ? 1.191 -4.492 9.510 1.00 95.44 73 GLU A C 1
ATOM 550 O O . GLU A 1 73 ? 0.796 -4.587 10.673 1.00 95.44 73 GLU A O 1
ATOM 555 N N . ILE A 1 74 ? 0.408 -3.988 8.553 1.00 93.38 74 ILE A N 1
ATOM 556 C CA . ILE A 1 74 ? -0.983 -3.581 8.797 1.00 93.38 74 ILE A CA 1
ATOM 557 C C . ILE A 1 74 ? -1.843 -4.805 9.138 1.00 93.38 74 ILE A C 1
ATOM 559 O O . ILE A 1 74 ? -2.619 -4.739 10.089 1.00 93.38 74 ILE A O 1
ATOM 563 N N . ALA A 1 75 ? -1.663 -5.929 8.437 1.00 93.94 75 ALA A N 1
ATOM 564 C CA . ALA A 1 75 ? -2.399 -7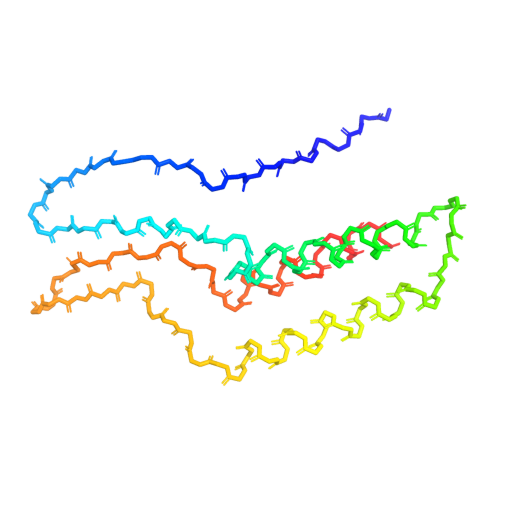.173 8.677 1.00 93.94 75 ALA A CA 1
ATOM 565 C C . ALA A 1 75 ? -2.206 -7.720 10.102 1.00 93.94 75 ALA A C 1
ATOM 567 O O . ALA A 1 75 ? -3.105 -8.342 10.665 1.00 93.94 75 ALA A O 1
ATOM 568 N N . ARG A 1 76 ? -1.036 -7.475 10.708 1.00 94.31 76 ARG A N 1
ATOM 569 C CA . ARG A 1 76 ? -0.730 -7.865 12.095 1.00 94.31 76 ARG A CA 1
ATOM 570 C C . ARG A 1 76 ? -1.391 -6.972 13.146 1.00 94.31 76 ARG A C 1
ATOM 572 O O . ARG A 1 76 ? -1.395 -7.323 14.325 1.00 94.31 76 ARG A O 1
ATOM 579 N N . ARG A 1 77 ? -1.924 -5.809 12.764 1.00 88.38 77 ARG A N 1
ATOM 580 C CA . ARG A 1 77 ? -2.508 -4.844 13.702 1.00 88.38 77 ARG A CA 1
ATOM 581 C C . ARG A 1 77 ? -3.995 -5.0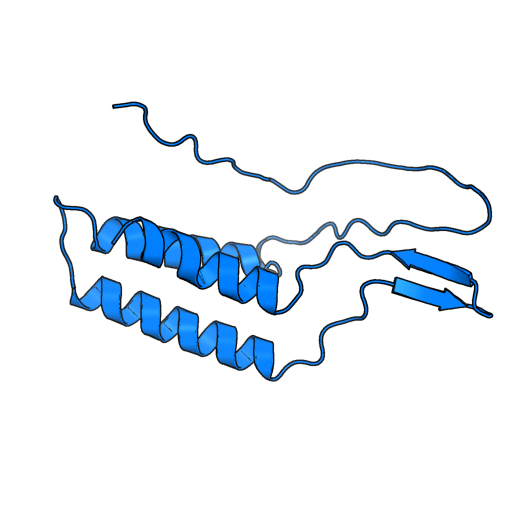91 13.873 1.00 88.38 77 ARG A C 1
ATOM 583 O O . ARG A 1 77 ? -4.734 -5.300 12.917 1.00 88.38 77 ARG A O 1
ATOM 590 N N . GLN A 1 78 ? -4.462 -4.953 15.109 1.00 84.75 78 GLN A N 1
ATOM 591 C CA . GLN A 1 78 ? -5.891 -4.913 15.370 1.00 84.75 78 GLN A CA 1
ATOM 592 C C . GLN A 1 78 ? -6.443 -3.557 14.924 1.00 84.75 78 GLN A C 1
ATOM 594 O O . GLN A 1 78 ? -6.158 -2.519 15.527 1.00 84.75 78 GLN A O 1
ATOM 599 N N . MET A 1 79 ? -7.206 -3.564 13.834 1.00 82.38 79 MET A N 1
ATOM 600 C CA . MET A 1 79 ? -7.791 -2.340 13.305 1.00 82.38 79 MET A CA 1
ATOM 601 C C . MET A 1 79 ? -8.937 -1.862 14.201 1.00 82.38 79 MET A C 1
ATOM 603 O O . MET A 1 79 ? -9.729 -2.674 14.688 1.00 82.38 79 MET A O 1
ATOM 607 N N . PRO A 1 80 ? -9.040 -0.547 14.452 1.00 78.62 80 PRO A N 1
ATOM 608 C CA . PRO A 1 80 ? -10.113 -0.011 15.268 1.00 78.62 80 PRO A CA 1
ATOM 609 C C . PRO A 1 80 ? -11.466 -0.252 14.592 1.00 78.62 80 PRO A C 1
ATOM 611 O O . PRO A 1 80 ? -11.618 -0.054 13.388 1.00 78.62 80 PRO A O 1
ATOM 614 N N . ALA A 1 81 ? -12.468 -0.636 15.382 1.00 80.56 81 ALA A N 1
ATOM 615 C CA . ALA A 1 81 ? -13.829 -0.781 14.883 1.00 80.56 81 ALA A CA 1
ATOM 616 C C . ALA A 1 81 ? -14.346 0.553 14.315 1.00 80.56 81 ALA A C 1
ATOM 618 O O . ALA A 1 81 ? -14.271 1.583 14.993 1.00 80.56 81 ALA A O 1
ATOM 619 N N . LYS A 1 82 ? -14.920 0.502 13.102 1.00 81.44 82 LYS A N 1
ATOM 620 C CA . LYS A 1 82 ? -15.520 1.657 12.409 1.00 81.44 82 LYS A CA 1
ATOM 621 C C . LYS A 1 82 ? -16.711 2.251 13.173 1.00 81.44 82 LYS A C 1
ATOM 623 O O . LYS A 1 82 ? -17.009 3.430 13.021 1.00 81.44 82 LYS A O 1
ATOM 628 N N . VAL A 1 83 ? -17.381 1.455 14.008 1.00 84.06 83 VAL A N 1
ATOM 629 C CA . VAL A 1 83 ? -18.528 1.880 14.820 1.00 84.06 83 VAL A CA 1
ATOM 630 C C . VAL A 1 83 ? -18.279 1.533 16.282 1.00 84.06 83 VAL A C 1
ATOM 632 O O . VAL A 1 83 ? -17.915 0.405 16.610 1.00 84.06 83 VAL A O 1
ATOM 635 N N . ARG A 1 84 ? -18.498 2.502 17.171 1.00 84.19 84 ARG A N 1
ATOM 636 C CA . ARG A 1 84 ? -18.501 2.306 18.623 1.00 84.19 84 ARG A CA 1
ATOM 637 C C . ARG A 1 84 ? -19.877 2.647 19.165 1.00 84.19 84 ARG A C 1
ATOM 639 O O . ARG A 1 84 ? -20.388 3.745 18.924 1.00 84.19 84 ARG A O 1
ATOM 646 N N . SER A 1 85 ? -20.443 1.714 19.917 1.00 86.56 85 SER A N 1
ATOM 647 C CA . SER A 1 85 ? -21.792 1.813 20.471 1.00 86.56 85 SER A CA 1
ATOM 648 C C . SER A 1 85 ? -21.759 1.862 21.994 1.00 86.56 85 SER A C 1
ATOM 650 O O . SER A 1 85 ? -20.861 1.302 22.622 1.00 86.56 85 SER A O 1
ATOM 652 N N . LYS A 1 86 ? -22.762 2.511 22.582 1.00 84.56 86 LYS A N 1
ATOM 653 C CA . LYS A 1 86 ? -23.058 2.466 24.015 1.00 84.56 86 LYS A CA 1
ATOM 654 C C . LYS A 1 86 ? -24.504 2.006 24.172 1.00 84.56 86 LYS A C 1
ATOM 656 O O . LYS A 1 86 ? -25.377 2.554 23.507 1.00 84.56 86 LYS A O 1
ATOM 661 N N . ASP A 1 87 ? -24.735 0.990 24.999 1.00 88.75 87 ASP A N 1
ATOM 662 C CA . ASP A 1 87 ? -26.070 0.426 25.256 1.00 88.75 87 ASP A CA 1
ATOM 663 C C . ASP A 1 87 ? -26.799 -0.022 23.970 1.00 88.75 87 ASP A C 1
ATOM 665 O O . ASP A 1 87 ? -27.995 0.181 23.797 1.00 88.75 87 ASP A O 1
ATOM 669 N N . GLY A 1 88 ? -26.049 -0.591 23.017 1.00 83.81 88 GLY A N 1
ATOM 670 C CA . GLY A 1 88 ? -26.575 -1.028 21.717 1.00 83.81 88 GLY A CA 1
ATOM 671 C C . GLY A 1 88 ? -26.816 0.099 20.706 1.00 83.81 88 GLY A C 1
ATOM 672 O O . GLY A 1 88 ? -27.078 -0.187 19.540 1.00 83.81 88 GLY A O 1
ATOM 673 N N . VAL A 1 89 ? -26.658 1.366 21.102 1.00 83.38 89 VAL A N 1
ATOM 674 C CA . VAL A 1 89 ? -26.839 2.516 20.211 1.00 83.38 89 VAL A CA 1
ATOM 675 C C . VAL A 1 89 ? -25.482 2.996 19.693 1.00 83.38 89 VAL A C 1
ATOM 677 O O . VAL A 1 89 ? -24.598 3.285 20.507 1.00 83.38 89 VAL A O 1
ATOM 680 N N . PRO A 1 90 ? -25.271 3.104 18.367 1.00 82.31 90 PRO A N 1
ATOM 681 C CA . PRO A 1 90 ? -24.059 3.704 17.824 1.00 82.31 90 PRO A CA 1
ATOM 682 C C . PRO A 1 90 ? -23.882 5.124 18.371 1.00 82.31 90 PRO A C 1
ATOM 684 O O . PRO A 1 90 ? -24.835 5.894 18.460 1.00 82.31 90 PRO A O 1
ATOM 687 N N . ARG A 1 91 ? -22.663 5.455 18.793 1.00 81.44 91 ARG A N 1
ATOM 688 C CA . ARG A 1 91 ? -22.303 6.777 19.331 1.00 81.44 91 ARG A CA 1
ATOM 689 C C . ARG A 1 91 ? -21.163 7.404 18.556 1.00 81.44 91 ARG A C 1
ATOM 691 O O . ARG A 1 91 ? -21.141 8.617 18.426 1.00 81.44 91 ARG A O 1
ATOM 698 N N . VAL A 1 92 ? -20.231 6.601 18.039 1.00 80.75 92 VAL A N 1
ATOM 699 C CA . VAL A 1 92 ? -19.116 7.092 17.223 1.00 80.75 92 VAL A CA 1
ATOM 700 C C . VAL A 1 92 ? -18.994 6.273 15.951 1.00 80.75 92 VAL A C 1
ATOM 702 O O . VAL A 1 92 ? -18.872 5.053 16.021 1.00 80.75 92 VAL A O 1
ATOM 705 N N . ILE A 1 93 ? -18.976 6.949 14.805 1.00 81.38 93 ILE A N 1
ATOM 706 C CA . ILE A 1 93 ? -18.616 6.352 13.515 1.00 81.38 93 ILE A CA 1
ATOM 707 C C . ILE A 1 93 ? -17.292 6.972 13.069 1.00 81.38 93 ILE A C 1
ATOM 709 O O . ILE A 1 93 ? -17.185 8.195 12.970 1.00 81.38 93 ILE A O 1
ATOM 713 N N . THR A 1 94 ? -16.279 6.140 12.834 1.00 77.56 94 THR A N 1
ATOM 714 C CA . THR A 1 94 ? -14.962 6.555 12.341 1.00 77.56 94 THR A CA 1
ATOM 715 C C . THR A 1 94 ? -14.785 6.148 10.887 1.00 77.56 94 THR A C 1
ATOM 717 O O . THR A 1 94 ? -14.937 4.978 10.539 1.00 77.56 94 THR A O 1
ATOM 720 N N . LEU A 1 95 ? -14.383 7.106 10.056 1.00 75.50 95 LEU A N 1
ATOM 721 C CA . LEU A 1 95 ? -14.055 6.895 8.646 1.00 75.50 95 LEU A CA 1
ATOM 722 C C . LEU A 1 95 ? -12.555 6.615 8.499 1.00 75.50 95 LEU A C 1
ATOM 724 O O . LEU A 1 95 ? -11.802 7.434 7.980 1.00 75.50 95 LEU A O 1
ATOM 728 N N . THR A 1 96 ? -12.097 5.500 9.061 1.00 77.75 96 THR A N 1
ATOM 729 C CA . THR A 1 96 ? -10.711 5.039 8.904 1.00 77.75 96 THR A CA 1
ATOM 730 C C . THR A 1 96 ? -10.658 3.913 7.882 1.00 77.75 96 THR A C 1
ATOM 732 O O . THR A 1 96 ? -11.531 3.044 7.963 1.00 77.75 96 THR A O 1
ATOM 735 N N . PRO A 1 97 ? -9.641 3.881 7.001 1.00 84.75 97 PRO A N 1
ATOM 736 C CA . PRO A 1 97 ? -9.445 2.758 6.099 1.00 84.75 97 PRO A CA 1
ATOM 737 C C . PRO A 1 97 ? -9.372 1.438 6.870 1.00 84.75 97 PRO A C 1
ATOM 739 O O . PRO A 1 97 ? -8.751 1.375 7.938 1.00 84.75 97 PRO A O 1
ATOM 742 N N . ASP A 1 98 ? -10.026 0.405 6.355 1.00 88.19 98 ASP A N 1
ATOM 743 C CA . ASP A 1 98 ? -9.806 -0.973 6.768 1.00 88.19 98 ASP A CA 1
ATOM 744 C C . ASP A 1 98 ? -8.649 -1.613 5.990 1.00 88.19 98 ASP A C 1
ATOM 746 O O . ASP A 1 98 ? -7.951 -0.973 5.201 1.00 88.19 98 ASP A O 1
ATOM 750 N N . PHE A 1 99 ? -8.384 -2.880 6.296 1.00 91.50 99 PHE A N 1
ATOM 751 C CA . PHE A 1 99 ? -7.265 -3.610 5.724 1.00 91.50 99 PHE A CA 1
ATOM 752 C C . PHE A 1 99 ? -7.397 -3.729 4.207 1.00 91.50 99 PHE A C 1
ATOM 754 O O . PHE A 1 99 ? -6.410 -3.533 3.503 1.00 91.50 99 PHE A O 1
ATOM 761 N N . GLN A 1 100 ? -8.609 -3.998 3.714 1.00 92.50 100 GLN A N 1
ATOM 762 C CA . GLN A 1 100 ? -8.860 -4.131 2.285 1.00 92.50 100 GLN A CA 1
ATOM 763 C C . GLN A 1 100 ? -8.593 -2.802 1.578 1.00 92.50 100 GLN A C 1
ATOM 765 O O . GLN A 1 100 ? -7.862 -2.776 0.597 1.00 92.50 100 GLN A O 1
ATOM 770 N N . GLU A 1 101 ? -9.060 -1.689 2.147 1.00 92.25 101 GLU A N 1
ATOM 771 C CA . GLU A 1 101 ? -8.801 -0.354 1.599 1.00 92.25 101 GLU A CA 1
ATOM 772 C C . GLU A 1 101 ? -7.288 -0.046 1.501 1.00 92.25 101 GLU A C 1
ATOM 774 O O . GLU A 1 101 ? -6.848 0.605 0.550 1.00 92.25 101 GLU A O 1
ATOM 779 N N . TYR A 1 102 ? -6.459 -0.542 2.432 1.00 94.38 102 TYR A N 1
ATOM 780 C CA . TYR A 1 102 ? -4.996 -0.422 2.337 1.00 94.38 102 TYR A CA 1
A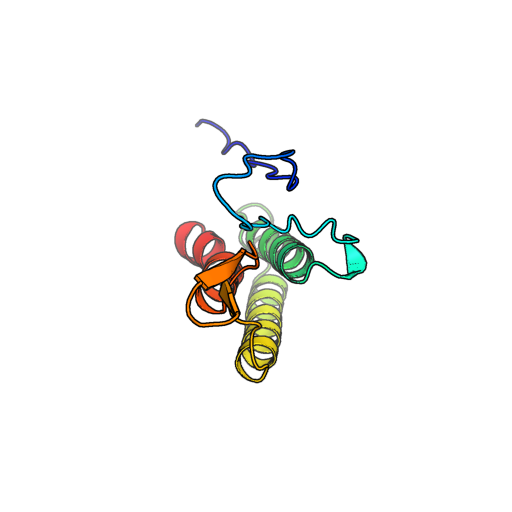TOM 781 C C . TYR A 1 102 ? -4.375 -1.319 1.260 1.00 94.38 102 TYR A C 1
ATOM 783 O O . TYR A 1 102 ? -3.458 -0.872 0.573 1.00 94.38 102 TYR A O 1
ATOM 791 N N . VAL A 1 103 ? -4.863 -2.552 1.102 1.00 96.12 103 VAL A N 1
ATOM 792 C CA . VAL A 1 103 ? -4.422 -3.478 0.042 1.00 96.12 103 VAL A CA 1
ATOM 793 C C . VAL A 1 103 ? -4.738 -2.899 -1.336 1.00 96.12 103 VAL A C 1
ATOM 795 O O . VAL A 1 103 ? -3.854 -2.831 -2.189 1.00 96.12 103 VAL A O 1
ATOM 798 N N . ASP A 1 104 ? -5.965 -2.417 -1.524 1.00 95.75 104 ASP A N 1
ATOM 799 C CA . ASP A 1 104 ? -6.424 -1.820 -2.779 1.00 95.75 104 ASP A CA 1
ATOM 800 C C . ASP A 1 104 ? -5.567 -0.592 -3.118 1.00 95.75 104 ASP A C 1
ATOM 802 O O . ASP A 1 104 ? -5.025 -0.475 -4.219 1.00 95.75 104 ASP A O 1
ATOM 806 N N . THR A 1 105 ? -5.339 0.283 -2.129 1.00 95.62 105 THR A N 1
ATOM 807 C CA . THR A 1 105 ? -4.477 1.465 -2.290 1.00 95.62 105 THR A CA 1
ATOM 808 C C . THR A 1 105 ? -3.045 1.086 -2.675 1.00 95.62 105 THR A C 1
ATOM 810 O O . THR A 1 105 ? -2.428 1.799 -3.463 1.00 95.62 105 THR A O 1
ATOM 813 N N . ALA A 1 106 ? -2.506 -0.008 -2.130 1.00 97.38 106 ALA A N 1
ATOM 814 C CA . ALA A 1 106 ? -1.132 -0.433 -2.377 1.00 97.38 106 ALA A CA 1
ATOM 815 C C . ALA A 1 106 ? -0.927 -1.050 -3.768 1.00 97.38 106 ALA A C 1
ATOM 817 O O . ALA A 1 106 ? 0.118 -0.824 -4.374 1.00 97.38 106 ALA A O 1
ATOM 818 N N . PHE A 1 107 ? -1.889 -1.817 -4.291 1.00 97.12 107 PHE A N 1
ATOM 819 C CA . PHE A 1 107 ? -1.620 -2.683 -5.445 1.00 97.12 107 PHE A CA 1
ATOM 820 C C . PHE A 1 107 ? -2.491 -2.437 -6.673 1.00 97.12 107 PHE A C 1
ATOM 822 O O . PHE A 1 107 ? -2.040 -2.741 -7.779 1.00 97.12 107 PHE A O 1
ATOM 829 N N . ASP A 1 108 ? -3.697 -1.877 -6.545 1.00 96.19 108 ASP A N 1
ATOM 830 C CA . ASP A 1 108 ? -4.609 -1.817 -7.694 1.00 96.19 108 ASP A CA 1
ATOM 831 C C . ASP A 1 108 ? -4.090 -0.931 -8.823 1.00 96.19 108 ASP A C 1
ATOM 833 O O . ASP A 1 108 ? -4.138 -1.328 -9.986 1.00 96.19 108 ASP A O 1
ATOM 837 N N . GLN A 1 109 ? -3.551 0.247 -8.503 1.00 92.44 109 GLN A N 1
ATOM 838 C CA . GLN A 1 109 ? -3.029 1.148 -9.534 1.00 92.44 109 GLN A CA 1
ATOM 839 C C . GLN A 1 109 ? -1.842 0.537 -10.281 1.00 92.44 109 GLN A C 1
ATOM 841 O O . GLN A 1 109 ? -1.780 0.641 -11.506 1.00 92.44 109 GLN A O 1
ATOM 846 N N . ILE A 1 110 ? -0.941 -0.141 -9.563 1.00 92.56 110 ILE A N 1
ATOM 847 C CA . ILE A 1 110 ? 0.201 -0.843 -10.159 1.00 92.56 110 ILE A CA 1
ATOM 848 C C . ILE A 1 110 ? -0.298 -1.980 -11.057 1.00 92.56 110 ILE A C 1
ATOM 850 O O . ILE A 1 110 ? 0.113 -2.063 -12.206 1.00 92.56 110 ILE A O 1
ATOM 854 N N . ARG A 1 111 ? -1.240 -2.799 -10.574 1.00 92.75 111 ARG A N 1
ATOM 855 C CA . ARG A 1 111 ? -1.822 -3.927 -11.320 1.00 92.75 111 ARG A CA 1
ATOM 856 C C . ARG A 1 111 ? -2.553 -3.504 -12.596 1.00 92.75 111 ARG A C 1
ATOM 858 O O . ARG A 1 111 ? -2.611 -4.274 -13.545 1.00 92.75 111 ARG A O 1
ATOM 865 N N . ILE A 1 112 ? -3.189 -2.333 -12.589 1.00 90.88 112 ILE A N 1
ATOM 866 C CA . ILE A 1 112 ? -3.937 -1.813 -13.743 1.00 90.88 112 ILE A CA 1
ATOM 867 C C . ILE A 1 112 ? -3.002 -1.138 -14.758 1.00 90.88 112 ILE A C 1
ATOM 869 O O . ILE A 1 112 ? -3.312 -1.132 -15.948 1.00 90.88 112 ILE A O 1
ATOM 873 N N . SER A 1 113 ? -1.899 -0.543 -14.295 1.00 82.38 113 SER A N 1
ATOM 874 C CA . SER A 1 113 ? -1.041 0.322 -15.119 1.00 82.38 113 SER A CA 1
ATOM 875 C C . SER A 1 113 ? 0.254 -0.330 -15.604 1.00 82.38 113 SER A C 1
ATOM 877 O O . SER A 1 113 ? 0.842 0.187 -16.553 1.00 82.38 113 SER A O 1
ATOM 879 N N . GLY A 1 114 ? 0.726 -1.384 -14.931 1.00 66.62 114 GLY A N 1
ATOM 880 C CA . GLY A 1 114 ? 1.889 -2.182 -15.331 1.00 66.62 114 GLY A CA 1
ATOM 881 C C . GLY A 1 114 ? 1.482 -3.330 -16.237 1.00 66.62 114 GLY A C 1
ATOM 882 O O . GLY A 1 114 ? 1.991 -3.374 -17.377 1.00 66.62 114 GLY A O 1
#

pLDDT: mean 78.85, std 21.2, range [28.17, 98.38]

Foldseek 3Di:
DDDDPPPPCPPDDDDDDDPDQADEDDDPDDCVPPLLNVLLVLVVQLLVCVDPVRVPPVSNVVSLVVLVVSLVVLVPDDDDDQFDDDPPHTNYGYPDDDSVSSVCSNPVVVVVRD

Secondary structure (DSSP, 8-state):
------------------SSS-EEE-----GGG-HHHHHHHHHHHHHHHHSTTT--HHHHHHHHHHHHHHHHHHHTS-PPPSEEEETTEEEEEE----HHHHHHHHHHHHHHH-